Protein AF-A0A969GGN8-F1 (afdb_monomer_lite)

Radius of gyration: 22.97 Å; chains: 1; bounding box: 53×59×40 Å

Structure (mmCIF, N/CA/C/O backbone):
data_AF-A0A969GGN8-F1
#
_entry.id   AF-A0A969GGN8-F1
#
loop_
_atom_site.group_PDB
_atom_site.id
_atom_site.type_symbol
_atom_site.label_atom_id
_atom_site.label_alt_id
_atom_site.label_comp_id
_atom_site.label_asym_id
_atom_site.label_entity_id
_atom_site.label_seq_id
_atom_site.pdbx_PDB_ins_code
_atom_site.Cartn_x
_atom_site.Cartn_y
_atom_site.Cartn_z
_atom_site.occupancy
_atom_site.B_iso_or_equiv
_atom_site.auth_seq_id
_atom_site.auth_comp_id
_atom_site.auth_asym_id
_atom_site.auth_atom_id
_atom_site.pdbx_PDB_model_num
ATOM 1 N N . MET A 1 1 ? 24.227 -18.253 -8.770 1.00 43.19 1 MET A N 1
ATOM 2 C CA . MET A 1 1 ? 23.738 -17.413 -9.886 1.00 43.19 1 MET A CA 1
ATOM 3 C C . MET A 1 1 ? 23.125 -16.135 -9.311 1.00 43.19 1 MET A C 1
ATOM 5 O O . MET A 1 1 ? 21.948 -15.860 -9.478 1.00 43.19 1 MET A O 1
ATOM 9 N N . ILE A 1 2 ? 23.931 -15.396 -8.547 1.00 62.25 2 ILE A N 1
ATOM 10 C CA . ILE A 1 2 ? 23.588 -14.098 -7.958 1.00 62.25 2 ILE A CA 1
ATOM 11 C C . ILE A 1 2 ? 24.517 -13.109 -8.668 1.00 62.25 2 ILE A C 1
ATOM 13 O O . ILE A 1 2 ? 25.683 -13.442 -8.852 1.00 62.25 2 ILE A O 1
ATOM 17 N N . GLN A 1 3 ? 23.999 -11.934 -9.028 1.00 61.50 3 GLN A N 1
ATOM 18 C CA . GLN A 1 3 ? 24.701 -10.783 -9.622 1.00 61.50 3 GLN A CA 1
ATOM 19 C C . GLN A 1 3 ? 24.739 -10.709 -11.157 1.00 61.50 3 GLN A C 1
ATOM 21 O O . GLN A 1 3 ? 25.745 -10.982 -11.801 1.00 61.50 3 GLN A O 1
ATOM 26 N N . GLY A 1 4 ? 23.654 -10.180 -11.727 1.00 67.44 4 GLY A N 1
ATOM 27 C CA . GLY A 1 4 ? 23.789 -9.168 -12.774 1.00 67.44 4 GLY A CA 1
ATOM 28 C C . GLY A 1 4 ? 23.744 -7.799 -12.097 1.00 67.44 4 GLY A C 1
ATOM 29 O O . GLY A 1 4 ? 22.761 -7.490 -11.423 1.00 67.44 4 GLY A O 1
ATOM 30 N N . TRP A 1 5 ? 24.809 -7.005 -12.201 1.00 75.75 5 TRP A N 1
ATOM 31 C CA . TRP A 1 5 ? 24.819 -5.632 -11.696 1.00 75.75 5 TRP A CA 1
ATOM 32 C C . TRP A 1 5 ? 23.778 -4.811 -12.469 1.00 75.75 5 TRP A C 1
ATOM 34 O O . TRP A 1 5 ? 23.864 -4.679 -13.688 1.00 75.75 5 TRP A O 1
ATOM 44 N N . ARG A 1 6 ? 22.756 -4.318 -11.763 1.00 83.31 6 ARG A N 1
ATOM 45 C CA . ARG A 1 6 ? 21.654 -3.523 -12.319 1.00 83.31 6 ARG A CA 1
ATOM 46 C C . ARG A 1 6 ? 21.788 -2.082 -11.820 1.00 83.31 6 ARG A C 1
ATOM 48 O O . ARG A 1 6 ? 21.312 -1.782 -10.720 1.00 83.31 6 ARG A O 1
ATOM 55 N N . PRO A 1 7 ? 22.482 -1.201 -12.566 1.00 84.19 7 PRO A N 1
ATOM 56 C CA . PRO A 1 7 ? 22.736 0.174 -12.131 1.00 84.19 7 PRO A CA 1
ATOM 57 C C . PRO A 1 7 ? 21.449 0.964 -11.915 1.00 84.19 7 PRO A C 1
ATOM 59 O O . PRO A 1 7 ? 21.392 1.829 -11.048 1.00 84.19 7 PRO A O 1
ATOM 62 N N . ASP A 1 8 ? 20.407 0.627 -12.668 1.00 86.62 8 ASP A N 1
ATOM 63 C CA . ASP A 1 8 ? 19.067 1.187 -12.563 1.00 86.62 8 ASP A CA 1
ATOM 64 C C . ASP A 1 8 ? 18.444 0.954 -11.178 1.00 86.62 8 ASP A C 1
ATOM 66 O O . ASP A 1 8 ? 17.884 1.877 -10.588 1.00 86.62 8 ASP A O 1
ATOM 70 N N . LEU A 1 9 ? 18.609 -0.242 -10.606 1.00 86.19 9 LEU A N 1
ATOM 71 C CA . LEU A 1 9 ? 18.091 -0.561 -9.273 1.00 86.19 9 LEU A CA 1
ATOM 72 C C . LEU A 1 9 ? 18.886 0.140 -8.164 1.00 86.19 9 LEU A C 1
ATOM 74 O O . LEU A 1 9 ? 18.307 0.588 -7.174 1.00 86.19 9 LEU A O 1
ATOM 78 N N . LEU A 1 10 ? 20.204 0.276 -8.329 1.00 87.31 10 LEU A N 1
ATOM 79 C CA . LEU A 1 10 ? 21.050 1.018 -7.389 1.00 87.31 10 LEU A CA 1
ATOM 80 C C . LEU A 1 10 ? 20.724 2.517 -7.410 1.00 87.31 10 LEU A C 1
ATOM 82 O O . LEU A 1 10 ? 20.553 3.129 -6.358 1.00 87.31 10 LEU A O 1
ATOM 86 N N . ALA A 1 11 ? 20.565 3.108 -8.594 1.00 90.62 11 ALA A N 1
ATOM 87 C CA . ALA A 1 11 ? 20.147 4.499 -8.736 1.00 90.62 11 ALA A CA 1
ATOM 88 C C . ALA A 1 11 ? 18.762 4.739 -8.110 1.00 90.62 11 ALA A C 1
ATOM 90 O O . ALA A 1 11 ? 18.580 5.675 -7.337 1.00 90.62 11 ALA A O 1
ATOM 91 N N . LEU A 1 12 ? 17.792 3.858 -8.359 1.00 89.19 12 LEU A N 1
ATOM 92 C CA . LEU A 1 12 ? 16.460 3.979 -7.767 1.00 89.19 12 LEU A CA 1
ATOM 93 C C . LEU A 1 12 ? 16.492 3.871 -6.234 1.00 89.19 12 LEU A C 1
ATOM 95 O O . LEU A 1 12 ? 15.926 4.711 -5.538 1.00 89.19 12 LEU A O 1
ATOM 99 N N . THR A 1 13 ? 17.166 2.854 -5.693 1.00 88.12 13 THR A N 1
ATOM 100 C CA . THR A 1 13 ? 17.239 2.639 -4.237 1.00 88.12 13 THR A CA 1
ATOM 101 C C . THR A 1 13 ? 17.973 3.768 -3.521 1.00 88.12 13 THR A C 1
ATOM 103 O O . THR A 1 13 ? 17.538 4.194 -2.450 1.00 88.12 13 THR A O 1
ATOM 106 N N . THR A 1 14 ? 19.031 4.318 -4.119 1.00 91.31 14 THR A N 1
ATOM 107 C CA . THR A 1 14 ? 19.734 5.490 -3.575 1.00 91.31 14 THR A CA 1
ATOM 108 C C . THR A 1 14 ? 18.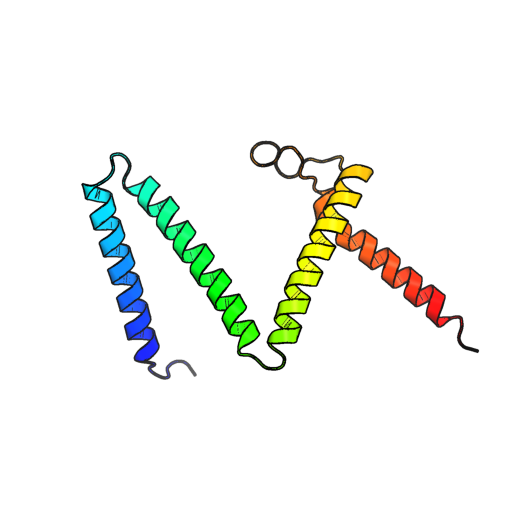849 6.735 -3.571 1.00 91.31 14 THR A C 1
ATOM 110 O O . THR A 1 14 ? 18.742 7.379 -2.528 1.00 91.31 14 THR A O 1
ATOM 113 N N . VAL A 1 15 ? 18.137 7.037 -4.664 1.00 94.06 15 VAL A N 1
ATOM 114 C CA . VAL A 1 15 ? 17.205 8.181 -4.736 1.00 94.06 15 VAL A CA 1
ATOM 115 C C . VAL A 1 15 ? 16.103 8.072 -3.682 1.00 94.06 15 VAL A C 1
ATOM 117 O O . VAL A 1 15 ? 15.840 9.039 -2.968 1.00 94.06 15 VAL A O 1
ATOM 120 N N . LEU A 1 16 ? 15.491 6.895 -3.532 1.00 92.00 16 LEU A N 1
ATOM 121 C CA . LEU A 1 16 ? 14.442 6.671 -2.532 1.00 92.00 16 LEU A CA 1
ATOM 122 C C . LEU A 1 16 ? 14.971 6.825 -1.102 1.00 92.00 16 LEU A C 1
ATOM 124 O O . LEU A 1 16 ? 14.316 7.446 -0.267 1.00 92.00 16 LEU A O 1
ATOM 128 N N . THR A 1 17 ? 16.170 6.309 -0.826 1.00 92.00 17 THR A N 1
ATOM 129 C CA . THR A 1 17 ? 16.793 6.410 0.502 1.00 92.00 17 THR A CA 1
ATOM 130 C C . THR A 1 17 ? 17.119 7.862 0.847 1.00 92.00 17 THR A C 1
ATOM 132 O O . THR A 1 17 ? 16.784 8.327 1.934 1.00 92.00 17 THR A O 1
ATOM 135 N N . VAL A 1 18 ? 17.708 8.611 -0.090 1.00 95.62 18 VAL A N 1
ATOM 136 C CA . VAL A 1 18 ? 18.011 10.039 0.096 1.00 95.62 18 VAL A CA 1
ATOM 137 C C . VAL A 1 18 ? 16.727 10.852 0.269 1.00 95.62 18 VAL A C 1
ATOM 139 O O . VAL A 1 18 ? 16.665 11.692 1.162 1.00 95.62 18 VAL A O 1
ATOM 142 N N . GLY A 1 19 ? 15.680 10.577 -0.514 1.00 94.12 19 GLY A N 1
ATOM 143 C CA . GLY A 1 19 ? 14.377 11.235 -0.373 1.00 94.12 19 GLY A CA 1
ATOM 144 C C . GLY A 1 19 ? 13.714 10.975 0.985 1.00 94.12 19 GLY A C 1
ATOM 145 O O . GLY A 1 19 ? 13.198 11.900 1.616 1.00 94.12 19 GLY A O 1
ATOM 146 N N . LEU A 1 20 ? 13.776 9.739 1.491 1.00 94.25 20 LEU A N 1
ATOM 147 C CA . LEU A 1 20 ? 13.272 9.397 2.825 1.00 94.25 20 LEU A CA 1
ATOM 148 C C . LEU A 1 20 ? 14.057 10.102 3.939 1.00 94.25 20 LEU A C 1
ATOM 150 O O . LEU A 1 20 ? 13.454 10.635 4.867 1.00 94.25 20 LEU A O 1
AT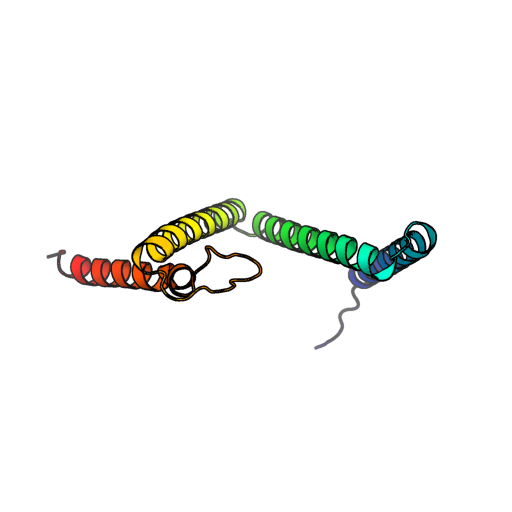OM 154 N N . ILE A 1 21 ? 15.385 10.177 3.825 1.00 94.31 21 ILE A N 1
ATOM 155 C CA . ILE A 1 21 ? 16.219 10.920 4.780 1.00 94.31 21 ILE A CA 1
ATOM 156 C C . ILE A 1 21 ? 15.904 12.420 4.720 1.00 94.31 21 ILE A C 1
ATOM 158 O O . ILE A 1 21 ? 15.728 13.050 5.758 1.00 94.31 21 ILE A O 1
ATOM 162 N N . ALA A 1 22 ? 15.772 12.998 3.525 1.00 94.94 22 ALA A N 1
ATOM 163 C CA . ALA A 1 22 ? 15.462 14.415 3.355 1.00 94.94 22 ALA A CA 1
ATOM 164 C C . ALA A 1 22 ? 14.094 14.785 3.952 1.00 94.94 22 ALA A C 1
ATOM 166 O O . ALA A 1 22 ? 13.970 15.797 4.639 1.00 94.94 22 ALA A O 1
ATOM 167 N N . THR A 1 23 ? 13.075 13.946 3.747 1.00 93.81 23 THR A N 1
ATOM 168 C CA . THR A 1 23 ? 11.744 14.153 4.343 1.00 93.81 23 THR A CA 1
ATOM 169 C C . THR A 1 23 ? 11.748 13.981 5.862 1.00 93.81 23 THR A C 1
ATOM 171 O O . THR A 1 23 ? 11.002 14.682 6.545 1.00 93.81 23 THR A O 1
ATOM 174 N N . LEU A 1 24 ? 12.606 13.114 6.412 1.00 93.69 24 LEU A N 1
ATOM 175 C CA . LEU A 1 24 ? 12.808 13.002 7.859 1.00 93.69 24 LEU A CA 1
ATOM 176 C C . LEU A 1 24 ? 13.461 14.265 8.422 1.00 93.69 24 LEU A C 1
ATOM 178 O O . LEU A 1 24 ? 12.976 14.814 9.407 1.00 93.69 24 LEU A O 1
ATOM 182 N N . ILE A 1 25 ? 14.520 14.754 7.772 1.00 94.56 25 ILE A N 1
ATOM 183 C CA . ILE A 1 25 ? 15.188 16.007 8.146 1.00 94.56 25 ILE A CA 1
ATOM 184 C C . ILE A 1 25 ? 14.185 17.162 8.112 1.00 94.56 25 ILE A C 1
ATOM 186 O O . ILE A 1 25 ? 14.100 17.925 9.066 1.00 94.56 25 ILE A O 1
ATOM 190 N N . TYR A 1 26 ? 13.365 17.255 7.066 1.00 94.31 26 TYR A N 1
ATOM 191 C CA . TYR A 1 26 ? 12.303 18.255 6.984 1.00 94.31 26 TYR A CA 1
ATOM 192 C C . TYR A 1 26 ? 11.309 18.149 8.153 1.00 94.31 26 TYR A C 1
ATOM 194 O O . TYR A 1 26 ? 10.980 19.157 8.777 1.00 94.31 26 TYR A O 1
ATOM 202 N N . ALA A 1 27 ? 10.869 16.935 8.498 1.00 94.06 27 ALA A N 1
ATOM 203 C CA . ALA A 1 27 ? 9.950 16.715 9.612 1.00 94.06 27 ALA A CA 1
ATOM 204 C C . ALA A 1 27 ? 10.545 17.132 10.970 1.00 94.06 27 ALA A C 1
ATOM 206 O O . ALA A 1 27 ? 9.800 17.658 11.799 1.00 94.06 27 ALA A O 1
ATOM 207 N N . LEU A 1 28 ? 11.861 16.955 11.173 1.00 93.88 28 LEU A N 1
ATOM 208 C CA . LEU A 1 28 ? 12.584 17.374 12.385 1.00 93.88 28 LEU A CA 1
ATOM 209 C C . LEU A 1 28 ? 12.525 18.885 12.632 1.00 93.88 28 LEU A C 1
ATOM 211 O O . LEU A 1 28 ? 12.527 19.295 13.787 1.00 93.88 28 LEU A O 1
ATOM 215 N N . TYR A 1 29 ? 12.461 19.701 11.578 1.00 94.25 29 TYR A N 1
ATOM 216 C CA . TYR A 1 29 ? 12.385 21.160 11.713 1.00 94.25 29 TYR A CA 1
A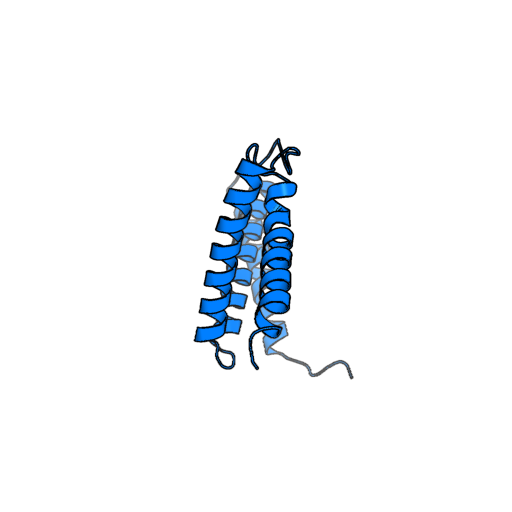TOM 217 C C . TYR A 1 29 ? 10.954 21.697 11.786 1.00 94.25 29 TYR A C 1
ATOM 219 O O . TYR A 1 29 ? 10.739 22.779 12.320 1.00 94.25 29 TYR A O 1
ATOM 227 N N . GLN A 1 30 ? 9.982 20.966 11.237 1.00 92.56 30 GLN A N 1
ATOM 228 C CA . GLN A 1 30 ? 8.642 21.501 10.972 1.00 92.56 30 GLN A CA 1
ATOM 229 C C . GLN A 1 30 ? 7.575 21.057 11.967 1.00 92.56 30 GLN A C 1
ATOM 231 O O . GLN A 1 30 ? 6.471 21.599 11.949 1.00 92.56 30 GLN A O 1
ATOM 236 N N . THR A 1 31 ? 7.844 20.040 12.787 1.00 90.88 31 THR A N 1
ATOM 237 C CA . THR A 1 31 ? 6.813 19.447 13.643 1.00 90.88 31 THR A CA 1
ATOM 238 C C . THR A 1 31 ? 7.308 19.164 15.050 1.00 90.88 31 THR A C 1
ATOM 240 O O . THR A 1 31 ? 8.438 18.731 15.240 1.00 90.88 31 THR A O 1
ATOM 243 N N . GLU A 1 32 ? 6.413 19.339 16.022 1.00 88.94 32 GLU A N 1
ATOM 244 C CA . GLU A 1 32 ? 6.661 19.071 17.448 1.00 88.94 32 GLU A CA 1
ATOM 245 C C . GLU A 1 32 ? 6.885 17.574 17.739 1.00 88.94 32 GLU A C 1
ATOM 247 O O . GLU A 1 32 ? 7.575 17.201 18.684 1.00 88.94 32 GLU A O 1
ATOM 252 N N . ALA A 1 33 ? 6.310 16.692 16.909 1.00 92.88 33 ALA A N 1
ATOM 253 C CA . ALA A 1 33 ? 6.394 15.236 17.047 1.00 92.88 33 ALA A CA 1
ATOM 254 C C . ALA A 1 33 ? 6.983 14.571 15.781 1.00 92.88 33 ALA A C 1
ATOM 256 O O . ALA A 1 33 ? 6.306 13.769 15.121 1.00 92.88 33 ALA A O 1
ATOM 257 N N . PRO A 1 34 ? 8.249 14.868 15.437 1.00 90.38 34 PRO A N 1
ATOM 258 C CA . PRO A 1 34 ? 8.819 14.618 14.113 1.00 90.38 34 PRO A CA 1
ATOM 259 C C . PRO A 1 34 ? 8.851 13.149 13.705 1.00 90.38 34 PRO A C 1
ATOM 261 O O . PRO A 1 34 ? 8.500 12.818 12.573 1.00 90.38 34 PRO A O 1
ATOM 264 N N . ALA A 1 35 ? 9.181 12.249 14.634 1.00 90.75 35 ALA A N 1
ATOM 265 C CA . ALA A 1 35 ? 9.184 10.815 14.361 1.00 90.75 35 ALA A CA 1
ATOM 266 C C . ALA A 1 35 ? 7.782 10.293 14.004 1.00 90.75 35 ALA A C 1
ATOM 268 O O . ALA A 1 35 ? 7.625 9.570 13.024 1.00 90.75 35 ALA A O 1
ATOM 269 N N . SER A 1 36 ? 6.755 10.684 14.765 1.00 92.50 36 SER A N 1
ATOM 270 C CA . SER A 1 36 ? 5.384 10.205 14.548 1.00 92.50 36 SER A CA 1
ATOM 271 C C . SER A 1 36 ? 4.784 10.725 13.240 1.00 92.50 36 SER A C 1
ATOM 273 O O . SER A 1 36 ? 4.205 9.949 12.474 1.00 92.50 36 SER A O 1
ATOM 275 N N . THR A 1 37 ? 4.998 12.011 12.934 1.00 93.31 37 THR A N 1
ATOM 276 C CA . THR A 1 37 ? 4.535 12.624 11.689 1.00 93.31 37 THR A CA 1
ATOM 277 C C . THR A 1 37 ? 5.197 11.949 10.500 1.00 93.31 37 THR A C 1
ATOM 279 O O . THR A 1 37 ? 4.498 11.472 9.609 1.00 93.31 37 THR A O 1
ATOM 282 N N . TRP A 1 38 ? 6.528 11.837 10.512 1.00 95.19 38 TRP A N 1
ATOM 283 C CA . TRP A 1 38 ? 7.272 11.224 9.418 1.00 95.19 38 TRP A CA 1
ATOM 284 C C . TRP A 1 38 ? 6.903 9.753 9.213 1.00 95.19 38 TRP A C 1
ATOM 286 O O . TRP A 1 38 ? 6.753 9.319 8.073 1.00 95.19 38 TRP A O 1
ATOM 296 N N . MET A 1 39 ? 6.698 8.990 10.292 1.00 93.38 39 MET A N 1
ATOM 297 C CA . MET A 1 39 ? 6.224 7.607 10.193 1.00 93.38 39 MET A CA 1
ATOM 298 C C . MET A 1 39 ? 4.859 7.541 9.511 1.00 93.38 39 MET A C 1
ATOM 300 O O . MET A 1 39 ? 4.688 6.768 8.573 1.00 93.38 39 MET A O 1
ATOM 304 N N . SER A 1 40 ? 3.895 8.359 9.939 1.00 92.44 40 SER A N 1
ATOM 305 C CA . SER A 1 40 ? 2.542 8.334 9.373 1.00 92.44 40 SER A CA 1
ATOM 306 C C . SER A 1 40 ? 2.515 8.703 7.884 1.00 92.44 40 SER A C 1
ATOM 308 O O . SER A 1 40 ? 1.865 8.020 7.091 1.00 92.44 40 SER A O 1
ATOM 310 N N . THR A 1 41 ? 3.274 9.725 7.477 1.00 93.00 41 THR A N 1
ATOM 311 C CA . THR A 1 41 ? 3.329 10.184 6.084 1.00 93.00 41 THR A CA 1
ATOM 312 C C . THR A 1 41 ? 4.128 9.232 5.202 1.00 93.00 41 THR A C 1
ATOM 314 O O . THR A 1 41 ? 3.681 8.906 4.103 1.00 93.00 41 THR A O 1
ATOM 317 N N . SER A 1 42 ? 5.262 8.719 5.686 1.00 93.50 42 SER A N 1
ATOM 318 C CA . SER A 1 42 ? 6.112 7.792 4.931 1.00 93.50 42 SER A CA 1
ATOM 319 C C . SER A 1 42 ? 5.449 6.432 4.754 1.00 93.50 42 SER A C 1
ATOM 321 O O . SER A 1 42 ? 5.445 5.900 3.648 1.00 93.50 42 SER A O 1
ATOM 323 N N . ILE A 1 43 ? 4.826 5.883 5.805 1.00 95.31 43 ILE A N 1
ATOM 324 C CA . ILE A 1 43 ? 4.065 4.629 5.702 1.00 95.31 43 ILE A CA 1
ATOM 325 C C . ILE A 1 43 ? 2.901 4.803 4.724 1.00 95.31 43 ILE A C 1
ATOM 327 O O . ILE A 1 43 ? 2.691 3.934 3.881 1.00 95.31 43 ILE A O 1
ATOM 331 N N . GLY A 1 44 ? 2.184 5.931 4.783 1.00 94.69 44 GLY A N 1
ATOM 332 C CA . GLY A 1 44 ? 1.114 6.237 3.834 1.00 94.69 44 GLY A CA 1
ATOM 333 C C . GLY A 1 44 ? 1.608 6.309 2.386 1.00 94.69 44 GLY A C 1
ATOM 334 O O . GLY A 1 44 ? 1.035 5.666 1.506 1.00 94.69 44 GLY A O 1
ATOM 335 N N . ALA A 1 45 ? 2.702 7.033 2.139 1.00 93.31 45 ALA A N 1
ATOM 336 C CA . ALA A 1 45 ? 3.291 7.176 0.810 1.00 93.31 45 ALA A CA 1
ATOM 337 C C . ALA A 1 45 ? 3.798 5.838 0.250 1.00 93.31 45 ALA A C 1
ATOM 339 O O . ALA A 1 45 ? 3.519 5.512 -0.903 1.00 93.31 45 ALA A O 1
ATOM 340 N N . ILE A 1 46 ? 4.491 5.037 1.067 1.00 94.31 46 ILE A N 1
ATOM 341 C CA . ILE A 1 46 ? 4.978 3.706 0.681 1.00 94.31 46 ILE A CA 1
ATOM 342 C C . ILE A 1 46 ? 3.799 2.781 0.385 1.00 94.31 46 ILE A C 1
ATOM 344 O O . ILE A 1 46 ? 3.794 2.116 -0.648 1.00 94.31 46 ILE A O 1
ATOM 348 N N . TYR A 1 47 ? 2.784 2.756 1.252 1.00 95.19 47 TYR A N 1
ATOM 349 C CA . TYR A 1 47 ? 1.601 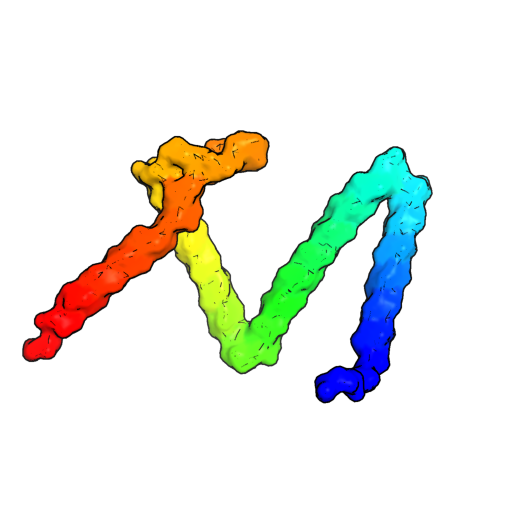1.924 1.058 1.00 95.19 47 TYR A CA 1
ATOM 350 C C . TYR A 1 47 ? 0.906 2.244 -0.270 1.00 95.19 47 TYR A C 1
ATOM 352 O O . TYR A 1 47 ? 0.703 1.349 -1.088 1.00 95.19 47 TYR A O 1
ATOM 360 N N . LEU A 1 48 ? 0.612 3.521 -0.532 1.00 95.62 48 LEU A N 1
ATOM 361 C CA . LEU A 1 48 ? -0.027 3.943 -1.780 1.00 95.62 48 LEU A CA 1
ATOM 362 C C . LEU A 1 48 ? 0.859 3.677 -3.001 1.00 95.62 48 LEU A C 1
ATOM 364 O O . LEU A 1 48 ? 0.375 3.140 -3.996 1.00 95.62 48 LEU A O 1
ATOM 368 N N . GLY A 1 49 ? 2.150 4.006 -2.920 1.00 94.44 49 GLY A N 1
ATOM 369 C CA . GLY A 1 49 ? 3.100 3.810 -4.013 1.00 94.44 49 GLY A CA 1
ATOM 370 C C . GLY A 1 49 ? 3.235 2.341 -4.409 1.00 94.44 49 GLY A C 1
ATOM 371 O O . GLY A 1 49 ? 3.184 2.015 -5.593 1.00 94.44 49 GLY A O 1
ATOM 372 N N . VAL A 1 50 ? 3.324 1.440 -3.427 1.00 94.31 50 VAL A N 1
ATOM 373 C CA . VAL A 1 50 ? 3.378 -0.004 -3.683 1.00 94.31 50 VAL A CA 1
ATOM 374 C C . VAL A 1 50 ? 2.053 -0.502 -4.257 1.00 94.31 50 VAL A C 1
ATOM 376 O O . VAL A 1 50 ? 2.074 -1.217 -5.253 1.00 94.31 50 VAL A O 1
ATOM 379 N N . MET A 1 51 ? 0.901 -0.116 -3.695 1.00 94.38 51 MET A N 1
ATOM 380 C CA . MET A 1 51 ? -0.405 -0.573 -4.196 1.00 94.38 51 MET A CA 1
ATOM 381 C C . MET A 1 51 ? -0.673 -0.114 -5.636 1.00 94.38 51 MET A C 1
ATOM 383 O O . MET A 1 51 ? -1.083 -0.920 -6.472 1.00 94.38 51 MET A O 1
ATOM 387 N N . ILE A 1 52 ? -0.386 1.150 -5.957 1.00 95.06 52 ILE A N 1
ATOM 388 C CA . ILE A 1 52 ? -0.509 1.676 -7.325 1.00 95.06 52 ILE A CA 1
ATOM 389 C C . ILE A 1 52 ? 0.505 0.997 -8.250 1.00 95.06 52 ILE A C 1
ATOM 391 O O . ILE A 1 52 ? 0.156 0.627 -9.368 1.00 95.06 52 ILE A O 1
ATOM 395 N N . GLY A 1 53 ? 1.736 0.777 -7.780 1.00 94.25 53 GLY A N 1
ATOM 396 C CA . GLY A 1 53 ? 2.764 0.057 -8.528 1.00 94.25 53 GLY A CA 1
ATOM 397 C C . GLY A 1 53 ? 2.337 -1.365 -8.899 1.00 94.25 53 GLY A C 1
ATOM 398 O O . GLY A 1 53 ? 2.528 -1.775 -10.039 1.00 94.25 53 GLY A O 1
ATOM 399 N N . GLN A 1 54 ? 1.693 -2.093 -7.982 1.00 92.12 54 GLN A N 1
ATOM 400 C CA . GLN A 1 54 ? 1.148 -3.429 -8.251 1.00 92.12 54 GLN A CA 1
ATOM 401 C C . GLN A 1 54 ? -0.035 -3.386 -9.226 1.00 92.12 54 GLN A C 1
ATOM 403 O O . GLN A 1 54 ? -0.102 -4.200 -10.144 1.00 92.12 54 GLN A O 1
ATOM 408 N N . ALA A 1 55 ? -0.942 -2.415 -9.087 1.00 93.25 55 ALA A N 1
ATOM 409 C CA . ALA A 1 55 ? -2.039 -2.233 -10.038 1.00 93.25 55 ALA A CA 1
ATOM 410 C C . ALA A 1 55 ? -1.523 -1.920 -11.455 1.00 93.25 55 ALA A C 1
ATOM 412 O O . ALA A 1 55 ? -2.028 -2.462 -12.438 1.00 93.25 55 ALA A O 1
ATOM 413 N N . LEU A 1 56 ? -0.479 -1.093 -11.565 1.00 94.31 56 LEU A N 1
ATOM 414 C CA . LEU A 1 56 ? 0.178 -0.795 -12.835 1.00 94.31 56 LEU A CA 1
ATOM 415 C C . LEU A 1 56 ? 0.911 -2.019 -13.395 1.00 94.31 56 LEU A C 1
ATOM 417 O O . LEU A 1 56 ? 0.797 -2.294 -14.585 1.00 94.31 56 LEU A O 1
ATOM 421 N N . ALA A 1 57 ? 1.617 -2.775 -12.551 1.00 92.00 57 ALA A N 1
ATOM 422 C CA . ALA A 1 57 ? 2.287 -4.009 -12.955 1.00 92.00 57 ALA A CA 1
ATOM 423 C C . ALA A 1 57 ? 1.291 -5.032 -13.520 1.00 92.00 57 ALA A C 1
ATOM 425 O O . ALA A 1 57 ? 1.550 -5.614 -14.569 1.00 92.00 57 ALA A O 1
ATOM 426 N N . LEU A 1 58 ? 0.122 -5.185 -12.886 1.00 92.12 58 LEU A N 1
ATOM 427 C CA . LEU A 1 58 ? -0.970 -6.005 -13.413 1.00 92.12 58 LEU A CA 1
ATOM 428 C C . LEU A 1 58 ? -1.474 -5.472 -14.754 1.00 92.12 58 LEU A C 1
ATOM 430 O O . LEU A 1 58 ? -1.644 -6.249 -15.682 1.00 92.12 58 LEU A O 1
ATOM 434 N N . ARG A 1 59 ? -1.673 -4.155 -14.887 1.00 92.50 59 ARG A N 1
ATOM 435 C CA . ARG A 1 59 ? -2.164 -3.533 -16.126 1.00 92.50 59 ARG A CA 1
ATOM 436 C C . ARG A 1 59 ? -1.209 -3.696 -17.313 1.00 92.50 59 ARG A C 1
ATOM 438 O O . ARG A 1 59 ? -1.682 -3.778 -18.444 1.00 92.50 59 ARG A O 1
ATOM 445 N N . LEU A 1 60 ? 0.096 -3.657 -17.064 1.00 93.62 60 LEU A N 1
ATOM 446 C CA . LEU A 1 60 ? 1.134 -3.768 -18.091 1.00 93.62 60 LEU A CA 1
ATOM 447 C C . LEU A 1 60 ? 1.463 -5.220 -18.463 1.00 93.62 60 LEU A C 1
ATOM 449 O O . LEU A 1 60 ? 2.151 -5.434 -19.457 1.00 93.62 60 LEU A O 1
ATOM 453 N N . GLY A 1 61 ? 1.007 -6.192 -17.670 1.00 90.75 61 GLY A N 1
ATOM 454 C CA . GLY A 1 61 ? 1.146 -7.611 -17.977 1.00 90.75 61 GLY A CA 1
ATOM 455 C C . GLY A 1 61 ? 0.179 -8.093 -19.060 1.00 90.75 61 GLY A C 1
ATOM 456 O O . GLY A 1 61 ? -0.723 -7.371 -19.499 1.00 90.75 61 GLY A O 1
ATOM 457 N N . ASP A 1 62 ? 0.355 -9.350 -19.461 1.00 88.44 62 ASP A N 1
ATOM 458 C CA . ASP A 1 62 ? -0.537 -10.024 -20.403 1.00 88.44 62 ASP A CA 1
ATOM 459 C C . ASP A 1 62 ? -1.963 -10.086 -19.835 1.00 88.44 62 ASP A C 1
ATOM 461 O O . ASP A 1 62 ? -2.163 -10.357 -18.649 1.00 88.44 62 ASP A O 1
ATOM 465 N N . GLU A 1 63 ? -2.964 -9.785 -20.667 1.00 91.62 63 GLU A N 1
ATOM 466 C CA . GLU A 1 63 ? -4.369 -9.662 -20.244 1.00 91.62 63 GLU A CA 1
ATOM 467 C C . GLU A 1 63 ? -4.591 -8.664 -19.084 1.00 91.62 63 GLU A C 1
ATOM 469 O O . GLU A 1 63 ? -5.552 -8.763 -18.314 1.00 91.62 63 GLU A O 1
ATOM 474 N N . GLY A 1 64 ? -3.717 -7.660 -18.950 1.00 91.88 64 GLY A N 1
ATOM 475 C CA . GLY A 1 64 ? -3.651 -6.814 -17.761 1.00 91.88 64 GLY A CA 1
ATOM 476 C C . GLY A 1 64 ? -4.919 -6.020 -17.438 1.00 91.88 64 GLY A C 1
ATOM 477 O O . GLY A 1 64 ? -5.233 -5.797 -16.268 1.00 91.88 64 GLY A O 1
ATOM 478 N N . LEU A 1 65 ? -5.706 -5.622 -18.448 1.00 92.75 65 LEU A N 1
ATOM 479 C CA . LEU A 1 65 ? -7.026 -5.016 -18.216 1.00 92.75 65 LEU A CA 1
ATOM 480 C C . LEU A 1 65 ? -7.987 -6.011 -17.557 1.00 92.75 65 LEU A C 1
ATOM 482 O O . LEU A 1 65 ? -8.693 -5.646 -16.618 1.00 92.75 65 LEU A O 1
ATOM 486 N N . TRP A 1 66 ? -8.018 -7.245 -18.056 1.00 94.06 66 TRP A N 1
ATOM 487 C CA . TRP A 1 66 ? -8.924 -8.276 -17.570 1.00 94.06 66 TRP A CA 1
ATOM 488 C C . TRP A 1 66 ? -8.576 -8.687 -16.142 1.00 94.06 66 TRP A C 1
ATOM 490 O O . TRP A 1 66 ? -9.457 -8.720 -15.287 1.00 94.06 66 TRP A O 1
ATOM 500 N N . LEU A 1 67 ? -7.290 -8.902 -15.849 1.00 92.88 67 LEU A N 1
ATOM 501 C CA . LEU A 1 67 ? -6.816 -9.228 -14.501 1.00 92.88 67 LEU A CA 1
ATOM 502 C C . LEU A 1 67 ? -7.115 -8.114 -13.492 1.00 92.88 67 LEU A C 1
ATOM 504 O O . LEU A 1 67 ? -7.532 -8.395 -12.368 1.00 92.88 67 LEU A O 1
ATOM 508 N N . LEU A 1 68 ? -6.951 -6.850 -13.891 1.00 93.81 68 LEU A N 1
ATOM 509 C CA . LEU A 1 68 ? -7.260 -5.711 -13.030 1.00 93.81 68 LEU A CA 1
ATOM 510 C C . LEU A 1 68 ? -8.763 -5.623 -12.731 1.00 93.81 68 LEU A C 1
ATOM 512 O O . LEU A 1 68 ? -9.146 -5.477 -11.570 1.00 93.81 68 LEU A O 1
ATOM 516 N N . LEU A 1 69 ? -9.619 -5.765 -13.748 1.00 94.25 69 LEU A N 1
ATOM 517 C CA . LEU A 1 69 ? -11.074 -5.794 -13.564 1.00 94.25 69 LEU A CA 1
ATOM 518 C C . LEU A 1 69 ? -11.513 -6.980 -12.702 1.00 94.25 69 LEU A C 1
ATOM 520 O O . LEU A 1 69 ? -12.332 -6.812 -11.800 1.00 94.25 69 LEU A O 1
ATOM 524 N N . LEU A 1 70 ? -10.936 -8.158 -12.931 1.00 93.69 70 LEU A N 1
ATOM 525 C CA . LEU A 1 70 ? -11.196 -9.353 -12.138 1.00 93.69 70 LEU A CA 1
ATOM 526 C C . LEU A 1 70 ? -10.839 -9.133 -10.662 1.00 93.69 70 LEU A C 1
ATOM 528 O O . LEU A 1 70 ? -11.639 -9.464 -9.791 1.00 93.69 70 LEU A O 1
ATOM 532 N N . GLY A 1 71 ? -9.683 -8.532 -10.368 1.00 92.06 71 GLY A N 1
ATOM 533 C CA . GLY A 1 71 ? -9.274 -8.214 -8.998 1.00 92.06 71 GLY A CA 1
ATOM 534 C C . GLY A 1 71 ? -10.252 -7.271 -8.290 1.00 92.06 71 GLY A C 1
ATOM 535 O O . GLY A 1 71 ? -10.625 -7.512 -7.138 1.00 92.06 71 GLY A O 1
ATOM 536 N N . VAL A 1 72 ? -10.730 -6.236 -8.990 1.00 92.88 72 VAL A N 1
ATOM 537 C CA . VAL A 1 72 ? -11.754 -5.315 -8.464 1.00 92.88 72 VAL A CA 1
ATOM 538 C C . VAL A 1 72 ? -13.064 -6.055 -8.192 1.00 92.88 72 VAL A C 1
ATOM 540 O O . VAL A 1 72 ? -13.617 -5.937 -7.099 1.00 92.88 72 VAL A O 1
ATOM 543 N N . LEU A 1 73 ? -13.532 -6.865 -9.145 1.00 94.06 73 LEU A N 1
ATOM 544 C CA . LEU A 1 73 ? -14.771 -7.633 -9.014 1.00 94.06 73 LEU A CA 1
ATOM 545 C C . LEU A 1 73 ? -14.714 -8.637 -7.858 1.00 94.06 73 LEU A C 1
ATOM 547 O O . LEU A 1 73 ? -15.664 -8.720 -7.083 1.00 94.06 73 LEU A O 1
ATOM 551 N N . ILE A 1 74 ? -13.604 -9.364 -7.700 1.00 91.62 74 ILE A N 1
ATOM 552 C CA . ILE A 1 74 ? -13.413 -10.308 -6.590 1.00 91.62 74 ILE A CA 1
ATOM 553 C C . ILE A 1 74 ? -13.414 -9.568 -5.252 1.00 91.62 74 ILE A C 1
ATOM 555 O O . ILE A 1 74 ? -14.037 -10.035 -4.302 1.00 91.62 74 ILE A O 1
ATOM 559 N N . THR A 1 75 ? -12.763 -8.406 -5.172 1.00 91.50 75 THR A N 1
ATOM 560 C CA . THR A 1 75 ? -12.726 -7.607 -3.938 1.00 91.50 75 THR A CA 1
ATOM 561 C C . THR A 1 75 ? -14.129 -7.139 -3.550 1.00 91.50 75 THR A C 1
ATOM 563 O O . THR A 1 75 ? -14.545 -7.316 -2.407 1.00 91.50 75 THR A O 1
ATOM 566 N N . TRP A 1 76 ? -14.907 -6.631 -4.509 1.00 92.31 76 TRP A N 1
ATOM 567 C CA . TRP A 1 76 ? -16.302 -6.237 -4.285 1.00 92.31 76 TRP A CA 1
ATOM 568 C C . TRP A 1 76 ? -17.204 -7.411 -3.904 1.00 92.31 76 TRP A C 1
ATOM 570 O O . TRP A 1 76 ? -18.029 -7.294 -2.993 1.00 92.31 76 TRP A O 1
ATOM 580 N N . ALA A 1 77 ? -17.051 -8.553 -4.576 1.00 89.31 77 ALA A N 1
ATOM 581 C CA . ALA A 1 77 ? -17.791 -9.765 -4.248 1.00 89.31 77 ALA A CA 1
ATOM 582 C C . ALA A 1 77 ? -17.456 -10.249 -2.829 1.00 89.31 77 ALA A C 1
ATOM 584 O O . ALA A 1 77 ? -18.359 -10.599 -2.071 1.00 89.31 77 ALA A O 1
ATOM 585 N N . ASN A 1 78 ? -16.179 -10.204 -2.440 1.00 88.06 78 ASN A N 1
ATOM 586 C CA . ASN A 1 78 ? -15.730 -10.556 -1.098 1.00 88.06 78 ASN A CA 1
ATOM 587 C C . ASN A 1 78 ? -16.299 -9.611 -0.031 1.00 88.06 78 ASN A C 1
ATOM 589 O O . ASN A 1 78 ? -16.799 -10.089 0.984 1.00 88.06 78 ASN A O 1
ATOM 593 N N . ASP A 1 79 ? -16.287 -8.296 -0.259 1.00 87.81 79 ASP A N 1
ATOM 594 C CA . ASP A 1 79 ? -16.869 -7.321 0.675 1.00 87.81 79 ASP A CA 1
ATOM 595 C C . ASP A 1 79 ? -18.378 -7.534 0.848 1.00 87.81 79 ASP A C 1
ATOM 597 O O . ASP A 1 79 ? -18.906 -7.472 1.961 1.00 87.81 79 ASP A O 1
ATOM 601 N N . THR A 1 80 ? -19.064 -7.865 -0.245 1.00 87.88 80 THR A N 1
ATOM 602 C CA . THR A 1 80 ? -20.491 -8.200 -0.241 1.00 87.88 80 THR A CA 1
ATOM 603 C C . THR A 1 80 ? -20.754 -9.479 0.558 1.00 87.88 80 THR A C 1
ATOM 605 O O . THR A 1 80 ? -21.611 -9.493 1.443 1.00 87.88 80 THR A O 1
ATOM 608 N N . ALA A 1 81 ? -19.988 -10.544 0.304 1.00 85.38 81 ALA A N 1
ATOM 609 C CA . ALA A 1 81 ? -20.102 -11.804 1.032 1.00 85.38 81 ALA A CA 1
ATOM 610 C C . ALA A 1 81 ? -19.822 -11.611 2.529 1.00 85.38 81 ALA A C 1
ATOM 612 O O . ALA A 1 81 ? -20.612 -12.061 3.355 1.00 85.38 81 ALA A O 1
ATOM 613 N N . ALA A 1 82 ? -18.761 -10.878 2.876 1.00 84.81 82 ALA A N 1
ATOM 614 C CA . ALA A 1 82 ? -18.379 -10.6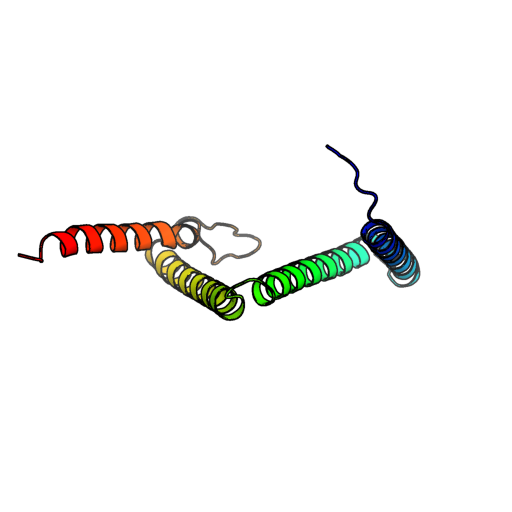03 4.255 1.00 84.81 82 ALA A CA 1
ATOM 615 C C . ALA A 1 82 ? -19.409 -9.750 5.006 1.00 84.81 82 ALA A C 1
ATOM 617 O O . ALA A 1 82 ? -19.608 -9.939 6.209 1.00 84.81 82 ALA A O 1
ATOM 618 N N . TYR A 1 83 ? -20.083 -8.827 4.314 1.00 84.44 83 TYR A N 1
ATOM 619 C CA . TYR A 1 83 ? -21.195 -8.072 4.882 1.00 84.44 83 TYR A CA 1
ATOM 620 C C . TYR A 1 83 ? -22.371 -8.994 5.219 1.00 84.44 83 TYR A C 1
ATOM 622 O O . TYR A 1 83 ? -22.840 -8.989 6.357 1.00 84.44 83 TYR A O 1
ATOM 630 N N . PHE A 1 84 ? -22.815 -9.825 4.271 1.00 84.44 84 PHE A N 1
ATOM 631 C CA . PHE A 1 84 ? -23.950 -10.720 4.497 1.00 84.44 84 PHE A CA 1
ATOM 632 C C . PHE A 1 84 ? -23.665 -11.750 5.590 1.00 84.44 84 PHE A C 1
ATOM 634 O O . PHE A 1 84 ? -24.449 -11.862 6.531 1.00 84.44 84 PHE A O 1
ATOM 641 N N . THR A 1 85 ? -22.527 -12.445 5.534 1.00 81.75 85 THR A N 1
ATOM 642 C CA . THR A 1 85 ? -22.158 -13.431 6.563 1.00 81.75 85 THR A CA 1
ATOM 643 C C . THR A 1 85 ? -21.868 -12.775 7.909 1.00 81.75 85 THR A C 1
ATOM 645 O O . THR A 1 85 ? -22.199 -13.328 8.958 1.00 81.75 85 THR A O 1
ATOM 648 N N . GLY A 1 86 ? -21.307 -11.565 7.905 1.00 81.94 86 GLY A N 1
ATOM 649 C CA . GLY A 1 86 ? -21.062 -10.791 9.114 1.00 81.94 86 GLY A CA 1
ATOM 650 C C . GLY A 1 86 ? -22.349 -10.377 9.824 1.00 81.94 86 GLY A C 1
ATOM 651 O O . GLY A 1 86 ? -22.388 -10.408 11.052 1.00 81.94 86 GLY A O 1
ATOM 652 N N . VAL A 1 87 ? -23.407 -10.040 9.081 1.00 81.25 87 VAL A N 1
ATOM 653 C CA . VAL A 1 87 ? -24.722 -9.690 9.643 1.00 81.25 87 VAL A CA 1
ATOM 654 C C . VAL A 1 87 ? -25.476 -10.930 10.134 1.00 81.25 87 VAL A C 1
ATOM 656 O O . VAL A 1 87 ? -26.087 -10.878 11.198 1.00 81.25 87 VAL A O 1
ATOM 659 N N . THR A 1 88 ? -25.435 -12.047 9.403 1.00 77.69 88 THR A N 1
ATOM 660 C CA . THR A 1 88 ? -26.230 -13.244 9.737 1.00 77.69 88 THR A CA 1
ATOM 661 C C . THR A 1 88 ? -25.569 -14.158 10.768 1.00 77.69 88 THR A C 1
ATOM 663 O O . THR A 1 88 ? -26.263 -14.790 11.563 1.00 77.69 88 THR A O 1
ATOM 666 N N . LEU A 1 89 ? -24.238 -14.261 10.757 1.00 75.25 89 LEU A N 1
ATOM 667 C CA . LEU A 1 89 ? -23.470 -15.234 11.548 1.00 75.25 89 LEU A CA 1
ATOM 668 C C . LEU A 1 89 ? -22.420 -14.584 12.459 1.00 75.25 89 LEU A C 1
ATOM 670 O O . LEU A 1 89 ? -21.751 -15.290 13.216 1.00 75.25 89 LEU A O 1
ATOM 674 N N . GLY A 1 90 ? -22.270 -13.258 12.419 1.00 74.12 90 GLY A N 1
ATOM 675 C CA . GLY A 1 90 ? -21.256 -12.529 13.175 1.00 74.12 90 GLY A CA 1
ATOM 676 C C . GLY A 1 90 ? -21.478 -12.576 14.682 1.00 74.12 90 GLY A C 1
ATOM 677 O O . GLY A 1 90 ? -22.232 -11.778 15.235 1.00 74.12 90 GLY A O 1
ATOM 678 N N . LYS A 1 91 ? -20.774 -13.48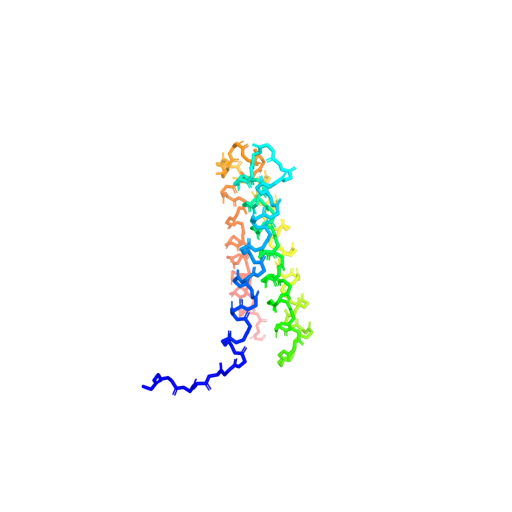0 15.366 1.00 74.31 91 LYS A N 1
ATOM 679 C CA . LYS A 1 91 ? -20.816 -13.624 16.829 1.00 74.31 91 LYS A CA 1
ATOM 680 C C . LYS A 1 91 ? -19.541 -13.096 17.476 1.00 74.31 91 LYS A C 1
ATOM 682 O O . LYS A 1 91 ? -19.607 -12.465 18.531 1.00 74.31 91 LYS A O 1
ATOM 687 N N . ARG A 1 92 ? -18.376 -13.317 16.858 1.00 81.31 92 ARG A N 1
ATOM 688 C CA . ARG A 1 92 ? -17.071 -12.917 17.397 1.00 81.31 92 ARG A CA 1
ATOM 689 C C . ARG A 1 92 ? -16.525 -11.708 16.654 1.00 81.31 92 ARG A C 1
ATOM 691 O O . ARG A 1 92 ? -16.191 -11.763 15.474 1.00 81.31 92 ARG A O 1
ATOM 698 N N . LYS A 1 93 ? -16.377 -10.599 17.379 1.00 83.56 93 LYS A N 1
ATOM 699 C CA . LYS A 1 93 ? -15.765 -9.376 16.847 1.00 83.56 93 LYS A CA 1
ATOM 700 C C . LYS A 1 93 ? -14.289 -9.618 16.540 1.00 83.56 93 LYS A C 1
ATOM 702 O O . LYS A 1 93 ? -13.556 -10.108 17.394 1.00 83.56 93 LYS A O 1
ATOM 707 N N . LEU A 1 94 ? -13.863 -9.233 15.339 1.00 82.12 94 LEU A N 1
ATOM 708 C CA . LEU A 1 94 ? -12.479 -9.361 14.889 1.00 82.12 94 LEU A CA 1
ATOM 709 C C . LEU A 1 94 ? -11.583 -8.354 15.614 1.00 82.12 94 LEU A C 1
ATOM 711 O O . LEU A 1 94 ? -10.541 -8.719 16.147 1.00 82.12 94 LEU A O 1
ATOM 715 N N . TRP A 1 95 ? -12.001 -7.084 15.656 1.00 82.38 95 TRP A N 1
ATOM 716 C CA . TRP A 1 95 ? -11.183 -6.030 16.251 1.00 82.38 95 TRP A CA 1
ATOM 717 C C . TRP A 1 95 ? -12.016 -4.924 16.914 1.00 82.38 95 TRP A C 1
ATOM 719 O O . TRP A 1 95 ? -12.244 -3.871 16.318 1.00 82.38 95 TRP A O 1
ATOM 729 N N . PRO A 1 96 ? -12.443 -5.110 18.177 1.00 79.50 96 PRO A N 1
ATOM 730 C CA . PRO A 1 96 ? -13.391 -4.208 18.838 1.00 79.50 96 PRO A CA 1
ATOM 731 C C . PRO A 1 96 ? -12.925 -2.752 18.958 1.00 79.50 96 PRO A C 1
ATOM 733 O O . PRO A 1 96 ? -13.757 -1.852 18.938 1.00 79.50 96 PRO A O 1
ATOM 736 N N . ARG A 1 97 ? -11.609 -2.527 19.091 1.00 84.00 97 ARG A N 1
ATOM 737 C CA . ARG A 1 97 ? -11.017 -1.193 19.288 1.00 84.00 97 ARG A CA 1
ATOM 738 C C . ARG A 1 97 ? -10.924 -0.373 17.999 1.00 84.00 97 ARG A C 1
ATOM 740 O O . ARG A 1 97 ? -11.144 0.827 18.045 1.00 84.00 97 ARG A O 1
ATOM 747 N N . LEU A 1 98 ? -10.592 -1.013 16.875 1.00 81.31 98 LEU A N 1
ATOM 748 C CA . LEU A 1 98 ? -10.378 -0.332 15.593 1.00 81.31 98 LEU A CA 1
ATOM 749 C C . LEU A 1 98 ? -11.633 -0.353 14.709 1.00 81.31 98 LEU A C 1
ATOM 751 O O . LEU A 1 98 ? -11.908 0.601 13.990 1.00 81.31 98 LEU A O 1
ATOM 755 N N . SER A 1 99 ? -12.402 -1.445 14.746 1.00 77.62 99 SER A N 1
ATOM 756 C CA . SER A 1 99 ? -13.611 -1.604 13.939 1.00 77.62 99 SER A CA 1
ATOM 757 C C . SER A 1 99 ? -14.652 -2.468 14.666 1.00 77.62 99 SER A C 1
ATOM 759 O O . SER A 1 99 ? -14.645 -3.697 14.551 1.00 77.62 99 SER A O 1
ATOM 761 N N . PRO A 1 100 ? -15.593 -1.851 15.403 1.00 75.44 100 PRO A N 1
ATOM 762 C CA . PRO A 1 100 ? -16.519 -2.574 16.277 1.00 75.44 100 PRO A CA 1
ATOM 763 C C . PRO A 1 100 ? -17.537 -3.451 15.532 1.00 75.44 100 PRO A C 1
ATOM 765 O O . PRO A 1 100 ? -18.170 -4.300 16.161 1.00 75.44 100 PRO A O 1
ATOM 768 N N . LYS A 1 101 ? -17.697 -3.244 14.218 1.00 75.75 101 LYS A N 1
ATOM 769 C CA . LYS A 1 101 ? -18.651 -3.957 13.356 1.00 75.75 101 LYS A CA 1
ATOM 770 C C . LYS A 1 101 ? -18.038 -5.138 12.589 1.00 75.75 101 LYS A C 1
ATOM 772 O O . LYS A 1 101 ? -18.788 -5.909 12.005 1.00 75.75 101 LYS A O 1
ATOM 777 N N . LYS A 1 102 ? -16.707 -5.301 12.574 1.00 77.31 102 LYS A N 1
ATOM 778 C CA . LYS A 1 102 ? -16.055 -6.424 11.874 1.00 77.31 102 LYS A CA 1
ATOM 779 C C . LYS A 1 102 ? -16.108 -7.702 12.710 1.00 77.31 102 LYS A C 1
ATOM 781 O O . LYS A 1 102 ? -15.773 -7.675 13.896 1.00 77.31 102 LYS A O 1
ATOM 786 N N . THR A 1 103 ? -16.461 -8.821 12.082 1.00 85.81 103 THR A N 1
ATOM 787 C CA . THR A 1 103 ? -16.564 -10.145 12.716 1.00 85.81 103 THR A CA 1
ATOM 788 C C . THR A 1 103 ? -15.667 -11.173 12.026 1.00 85.81 103 THR A C 1
ATOM 790 O O . THR A 1 103 ? -15.358 -11.062 10.835 1.00 85.81 103 THR A O 1
ATOM 793 N N . TRP A 1 104 ? -15.204 -12.163 12.792 1.00 82.44 104 TRP A N 1
ATOM 794 C CA . TRP A 1 104 ? -14.370 -13.257 12.280 1.00 82.44 104 TRP A CA 1
ATOM 795 C C . TRP A 1 104 ? -15.158 -14.129 11.302 1.00 82.44 104 TRP A C 1
ATOM 797 O O . TRP A 1 104 ? -14.651 -14.506 10.249 1.00 82.44 104 TRP A O 1
ATOM 807 N N . GLU A 1 105 ? -16.426 -14.376 11.616 1.00 80.69 105 GLU A N 1
ATOM 808 C CA . GLU A 1 105 ? -17.343 -15.140 10.774 1.00 80.69 105 GLU A CA 1
ATOM 809 C C . GLU A 1 105 ? -17.653 -14.398 9.466 1.00 80.69 105 GLU A C 1
ATOM 811 O O . GLU A 1 105 ? -17.720 -15.017 8.408 1.00 80.69 105 GLU A O 1
ATOM 816 N N . GLY A 1 106 ? -17.731 -13.062 9.512 1.00 79.69 106 GLY A N 1
ATOM 817 C CA . GLY A 1 106 ? -17.831 -12.224 8.316 1.00 79.69 106 GLY A CA 1
ATOM 818 C C . GLY A 1 106 ? -16.626 -12.397 7.391 1.00 79.69 106 GLY A C 1
ATOM 819 O O . GLY A 1 106 ? -16.767 -12.655 6.201 1.00 79.69 106 GLY A O 1
ATOM 820 N N . THR A 1 107 ? -15.420 -12.350 7.958 1.00 78.81 107 THR A N 1
ATOM 821 C CA . THR A 1 107 ? -14.161 -12.437 7.194 1.00 78.81 107 THR A CA 1
ATOM 822 C C . THR A 1 107 ? -13.971 -13.804 6.526 1.00 78.81 107 THR A C 1
ATOM 824 O O . THR A 1 107 ? -13.363 -13.892 5.465 1.00 78.81 107 THR A O 1
ATOM 827 N N . LEU A 1 108 ? -14.511 -14.870 7.121 1.00 79.44 108 LEU A N 1
ATOM 828 C CA . LEU A 1 108 ? -14.479 -16.230 6.570 1.00 79.44 108 LEU A CA 1
ATOM 829 C C . LEU A 1 108 ? -15.699 -16.568 5.700 1.00 79.44 108 LEU A C 1
ATOM 831 O O . LEU A 1 108 ? -15.800 -17.692 5.216 1.00 79.44 108 LEU A O 1
ATOM 835 N N . GLY A 1 109 ? -16.600 -15.613 5.451 1.00 73.44 109 GLY A N 1
ATOM 836 C CA . GLY A 1 109 ? -17.834 -15.848 4.696 1.00 73.44 109 GLY A CA 1
ATOM 837 C C . GLY A 1 109 ? -17.632 -16.348 3.266 1.00 73.44 109 GLY A C 1
ATOM 838 O O . GLY A 1 109 ? -18.496 -17.031 2.715 1.00 73.44 109 GLY A O 1
ATOM 839 N N . TRP A 1 110 ? -16.467 -16.074 2.676 1.00 71.69 110 TRP A N 1
ATOM 840 C CA . TRP A 1 110 ? -16.097 -16.598 1.365 1.00 71.69 110 TRP A CA 1
ATOM 841 C C . TRP A 1 110 ? -15.954 -18.132 1.353 1.00 71.69 110 TRP A C 1
ATOM 843 O O . TRP A 1 110 ? -16.241 -18.739 0.323 1.00 71.69 110 TRP A O 1
ATOM 853 N N . LEU A 1 111 ? -15.594 -18.783 2.475 1.00 77.19 111 LEU A N 1
ATOM 854 C CA . LEU A 1 111 ? -15.562 -20.255 2.560 1.00 77.19 111 LEU A CA 1
ATOM 855 C C . LEU A 1 111 ? -16.962 -20.855 2.420 1.00 77.19 111 LEU A C 1
ATOM 857 O O . LEU A 1 111 ? -17.122 -21.892 1.775 1.00 77.19 111 LEU A O 1
ATOM 861 N N . ASP A 1 112 ? -17.970 -20.220 3.017 1.00 70.50 112 ASP A N 1
ATOM 862 C CA . ASP A 1 112 ? -19.349 -20.708 2.963 1.00 70.50 112 ASP A CA 1
ATOM 863 C C . ASP A 1 112 ? -19.932 -20.551 1.555 1.00 70.50 112 ASP A C 1
ATOM 865 O O . ASP A 1 112 ? -20.597 -21.457 1.047 1.00 70.50 112 ASP A O 1
ATOM 869 N N . TRP A 1 113 ? -19.596 -19.454 0.873 1.00 72.12 113 TRP A N 1
ATOM 870 C CA . TRP A 1 113 ? -19.932 -19.258 -0.538 1.00 72.12 113 TRP A CA 1
ATOM 871 C C . TRP A 1 113 ? -19.244 -20.277 -1.451 1.00 72.12 113 TRP A C 1
ATOM 873 O O . TRP A 1 113 ? -19.896 -20.860 -2.318 1.00 72.12 113 TRP A O 1
ATOM 883 N N . LEU A 1 114 ? -17.958 -20.560 -1.227 1.00 75.56 114 LEU A N 1
ATOM 884 C CA . LEU A 1 114 ? -17.227 -21.593 -1.968 1.00 75.56 114 LEU A CA 1
ATOM 885 C C . LEU A 1 114 ? -17.818 -22.986 -1.752 1.00 75.56 114 LEU A C 1
ATOM 887 O O . LEU A 1 114 ? -17.978 -23.736 -2.714 1.00 75.56 114 LEU A O 1
ATOM 891 N N . ARG A 1 115 ? -18.207 -23.328 -0.519 1.00 74.94 115 ARG A N 1
ATOM 892 C CA . ARG A 1 115 ? -18.926 -24.578 -0.233 1.00 74.94 115 ARG A CA 1
ATOM 893 C C . ARG A 1 115 ? -20.246 -24.660 -0.994 1.00 74.94 115 ARG A C 1
ATOM 895 O O . ARG A 1 115 ? -20.513 -25.692 -1.604 1.00 74.94 115 ARG A O 1
ATOM 902 N N . GLY A 1 116 ? -21.040 -23.589 -1.004 1.00 72.56 116 GLY A N 1
ATOM 903 C CA . GLY A 1 116 ? -22.288 -23.530 -1.769 1.00 72.56 116 GLY A CA 1
ATOM 904 C C . GLY A 1 116 ? -22.071 -23.735 -3.271 1.00 72.56 116 GLY A C 1
ATOM 905 O O . GLY A 1 116 ? -22.790 -24.512 -3.900 1.00 72.56 116 GLY A O 1
ATOM 906 N N . TRP A 1 117 ? -21.036 -23.111 -3.835 1.00 73.69 117 TRP A N 1
ATOM 907 C CA . TRP A 1 117 ? -20.694 -23.241 -5.253 1.00 73.69 117 TRP A CA 1
ATOM 908 C C . TRP A 1 117 ? -20.231 -24.660 -5.620 1.00 73.69 117 TRP A C 1
ATOM 910 O O . TRP A 1 117 ? -20.670 -25.216 -6.627 1.00 73.69 117 TRP A O 1
ATOM 920 N N . LEU A 1 118 ? -19.414 -25.289 -4.767 1.00 75.44 118 LEU A N 1
ATOM 921 C CA . LEU A 1 118 ? -18.953 -26.672 -4.944 1.00 75.44 118 LEU A CA 1
ATOM 922 C C . LEU A 1 118 ? -20.104 -27.685 -4.861 1.00 75.44 118 LEU A C 1
ATOM 924 O O . LEU A 1 118 ? -20.188 -28.584 -5.697 1.00 75.44 118 LEU A O 1
ATOM 928 N N . VAL A 1 119 ? -21.022 -27.523 -3.902 1.00 76.12 119 VAL A N 1
ATOM 929 C CA . VAL A 1 119 ? -22.225 -28.370 -3.788 1.00 76.12 119 VAL A CA 1
ATOM 930 C C . VAL A 1 119 ? -23.144 -28.179 -4.999 1.00 76.12 119 VAL A C 1
ATOM 932 O O . VAL A 1 119 ? -23.675 -29.155 -5.531 1.00 76.12 119 VAL A O 1
ATOM 935 N N . GLY A 1 120 ? -23.285 -26.945 -5.493 1.00 73.62 120 GLY A N 1
ATOM 936 C CA . GLY A 1 120 ? -24.019 -26.644 -6.724 1.00 73.62 120 GLY A CA 1
ATOM 937 C C . GLY A 1 120 ? -23.418 -27.317 -7.963 1.00 73.62 120 GLY A C 1
ATOM 938 O O . GLY A 1 120 ? -24.153 -27.917 -8.746 1.00 73.62 120 GLY A O 1
ATOM 939 N N . CYS A 1 121 ? -22.090 -27.301 -8.111 1.00 68.81 121 CYS A N 1
ATOM 940 C CA . CYS A 1 121 ? -21.391 -27.972 -9.214 1.00 68.81 121 CYS A CA 1
ATOM 941 C C . CYS A 1 121 ? -21.472 -29.504 -9.127 1.00 68.81 121 CYS A C 1
ATOM 943 O O . CYS A 1 121 ? -21.621 -30.179 -10.149 1.00 68.81 121 CYS A O 1
ATOM 945 N N . TRP A 1 122 ? -21.424 -30.071 -7.918 1.00 64.38 122 TRP A N 1
ATOM 946 C CA . TRP A 1 122 ? -21.608 -31.511 -7.717 1.00 64.38 122 TRP A CA 1
ATOM 947 C C . TRP A 1 122 ? -23.045 -31.957 -8.036 1.00 64.38 122 TRP A C 1
ATOM 949 O O . TRP A 1 122 ? -23.257 -32.989 -8.662 1.00 64.38 122 TRP A O 1
ATOM 959 N N . SER A 1 123 ? -24.039 -31.133 -7.700 1.00 60.50 123 SER A N 1
ATOM 960 C CA . SER A 1 123 ? -25.443 -31.372 -8.059 1.00 60.50 123 SER A CA 1
ATOM 961 C C . SER A 1 123 ? -25.710 -31.203 -9.567 1.00 60.50 123 SER A C 1
ATOM 963 O O . SER A 1 123 ? -26.450 -31.984 -10.168 1.00 60.50 123 SER A O 1
ATOM 965 N N . GLY A 1 124 ? -25.070 -30.220 -10.213 1.00 56.53 124 GLY A N 1
ATOM 966 C CA . GLY A 1 124 ? -25.214 -29.939 -11.647 1.00 56.53 124 GLY A CA 1
ATOM 967 C C . GLY A 1 124 ? -24.542 -30.964 -12.570 1.00 56.53 124 GLY A C 1
ATOM 968 O O . GLY A 1 124 ? -25.049 -31.229 -13.658 1.00 56.53 124 GLY A O 1
ATOM 969 N N . SER A 1 125 ? -23.459 -31.607 -12.127 1.00 56.53 125 SER A N 1
ATOM 970 C CA . SER A 1 125 ? -22.753 -32.648 -12.897 1.00 56.53 125 SER A CA 1
ATOM 971 C C . SER A 1 125 ? -23.508 -33.984 -12.992 1.00 56.53 125 SER A C 1
ATOM 973 O O . SER A 1 125 ? -23.132 -34.841 -13.787 1.00 56.53 125 SER A O 1
ATOM 975 N N . CYS A 1 126 ? -24.621 -34.152 -12.267 1.00 48.25 126 CYS A N 1
ATOM 976 C CA . CYS A 1 126 ? -25.522 -35.303 -12.415 1.00 48.25 126 CYS A CA 1
ATOM 977 C C . CYS A 1 126 ? -26.671 -35.084 -13.419 1.00 48.25 126 CYS A C 1
ATOM 979 O O . CYS A 1 126 ? -27.494 -35.982 -13.593 1.00 48.25 126 CYS A O 1
ATOM 981 N N . ARG A 1 127 ? -26.759 -33.924 -14.091 1.00 54.06 127 ARG A N 1
ATOM 982 C CA . ARG A 1 127 ? -27.879 -33.583 -14.992 1.00 54.06 127 ARG A CA 1
ATOM 983 C C . ARG A 1 127 ? -27.455 -33.353 -16.448 1.00 54.06 127 ARG A C 1
ATOM 985 O O . ARG A 1 127 ? -27.989 -32.480 -17.121 1.00 54.06 127 ARG A O 1
ATOM 992 N N . SER A 1 128 ? -26.520 -34.161 -16.943 1.00 45.59 128 SER A N 1
ATOM 993 C CA . SER A 1 128 ? -26.319 -34.365 -18.383 1.00 45.59 128 SER A CA 1
ATOM 994 C C . SER A 1 128 ? -26.290 -35.865 -18.695 1.00 45.59 128 SER A C 1
ATOM 996 O O . SER A 1 128 ? -25.230 -36.490 -18.767 1.00 45.59 128 SER A O 1
ATOM 998 N N . ARG A 1 129 ? -27.479 -36.452 -18.818 1.00 41.19 129 ARG A N 1
ATOM 999 C CA . ARG A 1 129 ? -27.745 -37.605 -19.680 1.00 41.19 129 ARG A CA 1
ATOM 1000 C C . ARG A 1 129 ? -28.810 -37.181 -20.672 1.00 41.19 129 ARG A C 1
ATOM 1002 O O . ARG A 1 129 ? -29.705 -36.424 -20.232 1.00 41.19 129 ARG A O 1
#

pLDDT: mean 84.22, std 12.05, range [41.19, 95.62]

Secondary structure (DSSP, 8-state):
------HHHHHHHHHHHHHHHHHHHHHHHH-SSHHHHHHHHHHHHHHHHHHHHHHHHHHHSTTHHHHHHHHHHHHHHHHHHHHHHHHHH--SEEETTTEEEEEHHHHTHHHHHHHHHHHHHHHHTT---

Sequence (129 aa):
MIQGWRPDLLALTTVLTVGLIATLIYALYQTEAPASTWMSTSIGAIYLGVMIGQALALRLGDEGLWLLLLGVLITWANDTAAYFTGVTLGKRKLWPRLSPKKTWEGTLGWLDWLRGWLVGCWSGSCRSR

Foldseek 3Di:
DDDDDDVVVVVVVVVVVVVLVVQLVVLVVPDPCSVVVSCVVVVVCVVVVVVVVVLVVLCPDDVSVVVSVVVVVVVVVLLVQLVVQLVPPFDAAPDCPPDVSHGPRSNCSVVVVVVVVVVVVVVVVVPDD